Protein AF-A0A953H3I4-F1 (afdb_monomer)

Radius of gyration: 12.07 Å; Cα contacts (8 Å, |Δi|>4): 127; chains: 1; bounding box: 25×19×37 Å

Secondary structure (DSSP, 8-state):
--SEEEEEE-SS-HHHHHHHHHHHHHHHHHHH--EEEEETTEEEEEETTEEEEEEE-SSEEEEEEEEPP--

Solvent-accessible surface area (backbone atoms only — not comparable to full-atom values): 3872 Å² total; per-residue (Å²): 131,62,79,39,75,49,78,45,76,51,86,67,35,40,72,54,46,49,57,54,47,52,56,52,45,53,50,40,29,75,76,57,68,30,49,70,48,76,58,92,54,32,35,43,37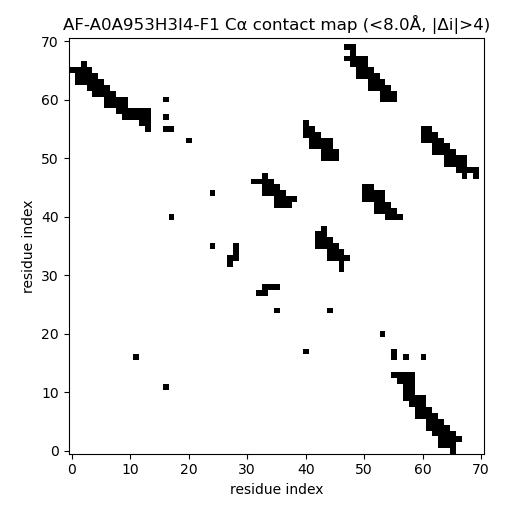,45,35,86,50,33,40,34,37,37,39,54,43,58,44,38,38,40,40,38,33,36,74,46,80,76,126

Nearest PDB structures (foldseek):
  2jpi-assembly1_A  TM=6.998E-01  e=2.893E-01  Pseudomonas aeruginosa
  7kyw-assembly1_A-2  TM=6.243E-01  e=6.307E-01  Phleum pratense
  1g5u-assembly2_B  TM=5.376E-01  e=9.597E-01  Hevea brasiliensis
  8zpv-assembly1_A  TM=6.426E-01  e=1.971E+00  Henipavirus nipahense
  7r2x-assembly1_A  TM=5.770E-01  e=3.184E+00  Paradendryphiella salina

Mean predicted aligned error: 3.95 Å

Foldseek 3Di:
DFPDKDKDWAQCFQVSVVVVVVVVQVVCCVPQVWDWDDDPQKIWIDGLFKT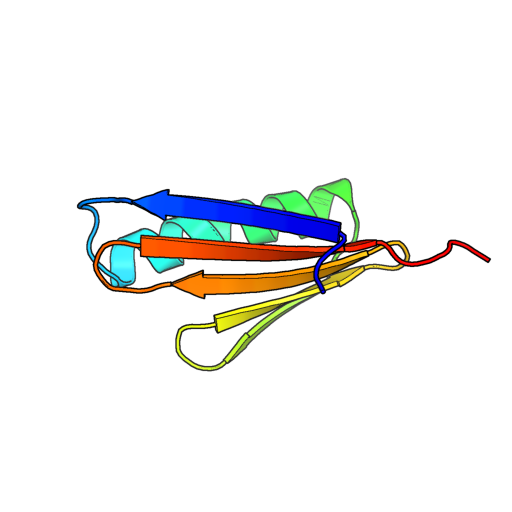KMWGTHGTMIMIGIHTHDND

Sequence (71 aa):
MPDIRIERHHTLGKESAKRSVDGIARQMKARLNANCDWYGDEMVIRSSGADGRIKVSENLIVIEVNLGLLL

pLDDT: mean 89.86, std 8.63, range [56.44, 97.19]

Structure (mmCIF, N/CA/C/O backbone):
data_AF-A0A953H3I4-F1
#
_entry.id   AF-A0A953H3I4-F1
#
loop_
_atom_site.group_PDB
_atom_site.id
_atom_site.type_symbol
_atom_site.label_atom_id
_atom_site.label_alt_id
_atom_site.label_comp_id
_atom_site.label_asym_id
_atom_site.label_entity_id
_atom_site.label_seq_id
_atom_site.pdbx_PDB_ins_code
_atom_site.Cartn_x
_atom_site.Cartn_y
_atom_site.Cartn_z
_atom_site.occupancy
_atom_site.B_iso_or_equiv
_atom_site.auth_seq_id
_atom_site.auth_comp_id
_atom_site.auth_asym_id
_atom_site.auth_atom_id
_atom_site.pdbx_PDB_model_num
ATOM 1 N N . MET A 1 1 ? -9.412 -1.104 -14.572 1.00 61.97 1 MET A N 1
ATOM 2 C CA . MET A 1 1 ? -9.666 -2.151 -13.559 1.00 61.97 1 MET A CA 1
ATOM 3 C C . MET A 1 1 ? -8.294 -2.644 -13.139 1.00 61.97 1 MET A C 1
ATOM 5 O O . MET A 1 1 ? -7.502 -2.828 -14.052 1.00 61.97 1 MET A O 1
ATOM 9 N N . PRO A 1 2 ? -7.961 -2.726 -11.841 1.00 71.19 2 PRO A N 1
ATOM 10 C CA . PRO A 1 2 ? -6.622 -3.145 -11.435 1.00 71.19 2 PRO A CA 1
ATOM 11 C C . PRO A 1 2 ? -6.392 -4.615 -11.784 1.00 71.19 2 PRO A C 1
ATOM 13 O O . PRO A 1 2 ? -7.287 -5.433 -11.566 1.00 71.19 2 PRO A O 1
ATOM 16 N N . ASP A 1 3 ? -5.205 -4.942 -12.294 1.00 84.25 3 ASP A N 1
ATOM 17 C CA . ASP A 1 3 ? -4.808 -6.327 -12.579 1.00 84.25 3 ASP A CA 1
ATOM 18 C C . ASP A 1 3 ? -4.770 -7.165 -11.299 1.00 84.25 3 ASP A C 1
ATOM 20 O O . ASP A 1 3 ? -5.095 -8.351 -11.299 1.00 84.25 3 ASP A O 1
ATOM 24 N N . ILE A 1 4 ? -4.401 -6.532 -10.182 1.00 89.56 4 ILE A N 1
ATOM 25 C CA . ILE A 1 4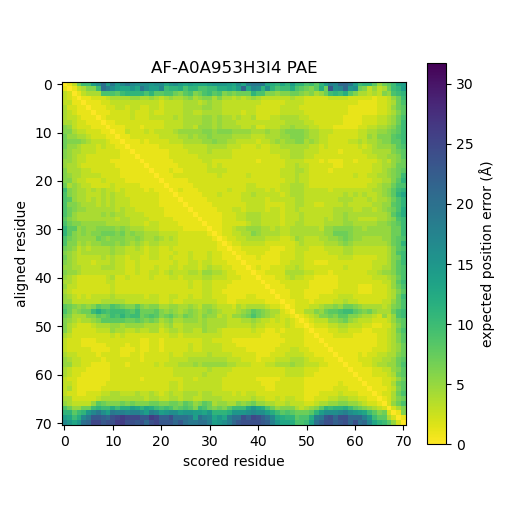 ? -4.364 -7.156 -8.865 1.00 89.56 4 ILE A CA 1
ATOM 26 C C . ILE A 1 4 ? -5.065 -6.243 -7.866 1.00 89.56 4 ILE A C 1
ATOM 28 O O . ILE A 1 4 ? -4.705 -5.076 -7.696 1.00 89.56 4 ILE A O 1
ATOM 32 N N . ARG A 1 5 ? -6.040 -6.800 -7.146 1.00 94.12 5 ARG A N 1
ATOM 33 C CA . ARG A 1 5 ? -6.707 -6.136 -6.027 1.00 94.12 5 ARG A CA 1
ATOM 34 C C . ARG A 1 5 ? -6.725 -7.048 -4.810 1.00 94.12 5 ARG A C 1
ATOM 36 O O . ARG A 1 5 ? -7.185 -8.182 -4.891 1.00 94.12 5 ARG A O 1
ATOM 43 N N . ILE A 1 6 ? -6.224 -6.545 -3.687 1.00 93.88 6 ILE A N 1
ATOM 44 C CA . ILE A 1 6 ? -6.199 -7.256 -2.407 1.00 93.88 6 ILE A CA 1
ATOM 45 C C . ILE A 1 6 ? -6.922 -6.401 -1.379 1.00 93.88 6 ILE A C 1
ATOM 47 O O . ILE A 1 6 ? -6.600 -5.230 -1.195 1.00 93.88 6 ILE A O 1
ATOM 51 N N . GLU A 1 7 ? -7.867 -7.007 -0.675 1.00 96.38 7 GLU A N 1
ATOM 52 C CA . GLU A 1 7 ? -8.592 -6.376 0.421 1.00 96.38 7 GLU A CA 1
ATOM 53 C C . GLU A 1 7 ? -8.332 -7.163 1.699 1.00 96.38 7 GLU A C 1
ATOM 55 O O . GLU A 1 7 ? -8.416 -8.393 1.715 1.00 96.38 7 GLU A O 1
ATOM 60 N N . ARG A 1 8 ? -7.971 -6.464 2.775 1.00 95.06 8 ARG A N 1
ATOM 61 C CA . ARG A 1 8 ? -7.670 -7.105 4.053 1.00 95.06 8 ARG A CA 1
ATOM 62 C C . ARG A 1 8 ? -8.232 -6.314 5.218 1.00 95.06 8 ARG A C 1
ATOM 64 O O . ARG A 1 8 ? -7.797 -5.197 5.493 1.00 95.06 8 ARG A O 1
ATOM 71 N N . HIS A 1 9 ? -9.155 -6.940 5.937 1.00 96.50 9 HIS A N 1
ATOM 72 C CA . HIS A 1 9 ? -9.675 -6.412 7.191 1.00 96.50 9 HIS A CA 1
ATOM 73 C C . HIS A 1 9 ? -8.640 -6.515 8.319 1.00 96.50 9 HIS A C 1
ATOM 75 O O . HIS A 1 9 ? -7.825 -7.443 8.349 1.00 96.50 9 HIS A O 1
ATOM 81 N N . HIS A 1 10 ? -8.679 -5.569 9.258 1.00 94.88 10 HIS A N 1
ATOM 82 C CA . HIS A 1 10 ? -7.799 -5.544 10.427 1.00 94.88 10 HIS A CA 1
ATOM 83 C C . HIS A 1 10 ? -8.430 -4.820 11.622 1.00 94.88 10 HIS A C 1
ATOM 85 O O . HIS A 1 10 ? -9.392 -4.074 11.485 1.00 94.88 10 HIS A O 1
ATOM 91 N N . THR A 1 11 ? -7.826 -4.992 12.799 1.00 94.94 11 THR A N 1
ATOM 92 C CA . THR A 1 11 ? -8.219 -4.337 14.063 1.00 94.94 11 THR A CA 1
ATOM 93 C C . THR A 1 11 ? -7.155 -3.369 14.593 1.00 94.94 11 THR A C 1
ATOM 95 O O . THR A 1 11 ? -7.241 -2.904 15.722 1.00 94.94 11 THR A O 1
ATOM 98 N N . LEU A 1 12 ? -6.136 -3.061 13.783 1.00 93.12 12 LEU A N 1
ATOM 99 C CA . LEU A 1 12 ? -4.977 -2.249 14.179 1.00 93.12 12 LEU A CA 1
ATOM 100 C C . LEU A 1 12 ? -5.292 -0.758 14.408 1.00 93.12 12 LEU A C 1
ATOM 102 O O . LEU A 1 12 ? -4.480 -0.054 15.009 1.00 93.12 12 LEU A O 1
ATOM 106 N N . GLY A 1 13 ? -6.425 -0.277 13.895 1.00 93.00 13 GLY A N 1
ATOM 107 C CA . GLY A 1 13 ? -6.699 1.146 13.727 1.00 93.00 13 GLY A CA 1
ATOM 108 C C . GLY A 1 13 ? -5.839 1.784 12.632 1.00 93.00 13 GLY A C 1
ATOM 109 O O . GLY A 1 13 ? -4.817 1.229 12.203 1.00 93.00 13 GLY A O 1
ATOM 110 N N . LYS A 1 14 ? -6.247 2.963 12.158 1.00 94.31 14 LYS A N 1
ATOM 111 C CA . LYS A 1 14 ? -5.654 3.597 10.970 1.00 94.31 14 LYS A CA 1
ATOM 112 C C . LYS A 1 14 ? -4.150 3.880 11.095 1.00 94.31 14 LYS A C 1
ATOM 114 O O . LYS A 1 14 ? -3.380 3.507 10.215 1.00 94.31 14 LYS A O 1
ATOM 119 N N . GLU A 1 15 ? -3.705 4.493 12.189 1.00 93.75 15 GLU A N 1
ATOM 120 C CA . GLU A 1 15 ? -2.299 4.904 12.364 1.00 93.75 15 GLU A CA 1
ATOM 121 C C . GLU A 1 15 ? -1.326 3.716 12.380 1.00 93.75 15 GLU A C 1
ATOM 123 O O . GLU A 1 15 ? -0.270 3.732 11.741 1.00 93.75 15 GLU A O 1
ATOM 128 N N . SER A 1 16 ? -1.684 2.643 13.088 1.00 94.38 16 SER A N 1
ATOM 129 C CA . SER A 1 16 ? -0.868 1.425 13.114 1.00 94.38 16 SER A CA 1
ATOM 130 C C . SER A 1 16 ? -0.910 0.691 11.776 1.00 94.38 16 SER A C 1
ATOM 132 O O . SER A 1 16 ? 0.105 0.133 11.358 1.00 94.38 16 SE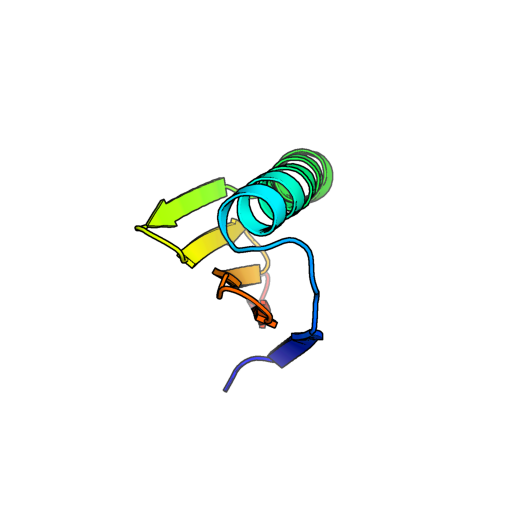R A O 1
ATOM 134 N N . ALA A 1 17 ? -2.043 0.732 11.071 1.00 95.31 17 ALA A N 1
ATOM 135 C CA . ALA A 1 17 ? -2.144 0.207 9.717 1.00 95.31 17 ALA A CA 1
ATOM 136 C C . ALA A 1 17 ? -1.240 0.979 8.736 1.00 95.31 17 ALA A C 1
ATOM 138 O O . ALA A 1 17 ? -0.509 0.346 7.976 1.00 95.31 17 ALA A O 1
ATOM 139 N N . LYS A 1 18 ? -1.174 2.317 8.814 1.00 94.62 18 LYS A N 1
ATOM 140 C CA . LYS A 1 18 ? -0.250 3.135 8.000 1.00 94.62 18 LYS A CA 1
ATOM 141 C C . LYS A 1 18 ? 1.214 2.782 8.263 1.00 94.62 18 LYS A C 1
ATOM 143 O O . LYS A 1 18 ? 1.949 2.533 7.312 1.00 94.62 18 LYS A O 1
ATOM 148 N N . ARG A 1 19 ? 1.615 2.611 9.530 1.00 94.31 19 ARG A N 1
ATOM 149 C CA . ARG A 1 19 ? 2.969 2.124 9.874 1.00 94.31 19 ARG A CA 1
ATOM 150 C C . ARG A 1 19 ? 3.270 0.738 9.301 1.00 94.31 19 ARG A C 1
ATOM 152 O O . ARG A 1 19 ? 4.398 0.472 8.889 1.00 94.31 19 ARG A O 1
ATOM 159 N N . SER A 1 20 ? 2.280 -0.155 9.267 1.00 92.50 20 SER A N 1
ATOM 160 C CA . SER A 1 20 ? 2.438 -1.463 8.622 1.00 92.50 20 SER A CA 1
ATOM 161 C C . SER A 1 20 ? 2.648 -1.319 7.112 1.00 92.50 20 SER A C 1
ATOM 163 O O . SER A 1 20 ? 3.473 -2.031 6.538 1.00 92.50 20 SER A O 1
ATOM 165 N N . VAL A 1 21 ? 1.933 -0.391 6.471 1.00 93.06 21 VAL A N 1
ATOM 166 C CA . VAL A 1 21 ? 2.083 -0.087 5.041 1.00 93.06 21 VAL A CA 1
ATOM 167 C C . VAL A 1 21 ? 3.440 0.554 4.738 1.00 93.06 21 VAL A C 1
ATOM 169 O O . VAL A 1 21 ? 4.053 0.201 3.734 1.00 93.06 21 VAL A O 1
ATOM 172 N N . ASP A 1 22 ? 3.992 1.377 5.631 1.00 92.25 22 ASP A N 1
ATOM 173 C CA . ASP A 1 22 ? 5.363 1.890 5.484 1.00 92.25 22 ASP A CA 1
ATOM 174 C C . ASP A 1 22 ? 6.407 0.765 5.413 1.00 92.25 22 ASP A C 1
ATOM 176 O O . ASP A 1 22 ? 7.405 0.872 4.695 1.00 92.25 22 ASP A O 1
ATOM 180 N N . GLY A 1 23 ? 6.186 -0.341 6.132 1.00 91.00 23 GLY A N 1
ATOM 181 C CA . GLY A 1 23 ? 7.022 -1.538 6.023 1.00 91.00 23 GLY A CA 1
ATOM 182 C C . GLY A 1 23 ? 6.980 -2.151 4.620 1.00 91.00 23 GLY A C 1
ATOM 183 O O . GLY A 1 23 ? 8.024 -2.494 4.059 1.00 91.00 23 GLY A O 1
ATOM 184 N N . ILE A 1 24 ? 5.786 -2.215 4.024 1.00 87.38 24 ILE A N 1
ATOM 185 C CA . ILE A 1 24 ? 5.583 -2.696 2.650 1.00 87.38 24 ILE A CA 1
ATOM 186 C C . ILE A 1 24 ? 6.281 -1.763 1.652 1.00 87.38 24 ILE A C 1
ATOM 188 O O . ILE A 1 24 ? 6.980 -2.236 0.757 1.00 87.38 24 ILE A O 1
ATOM 192 N N . ALA A 1 25 ? 6.166 -0.448 1.840 1.00 88.31 25 ALA A N 1
ATOM 193 C CA . ALA A 1 25 ? 6.800 0.558 0.990 1.00 88.31 25 ALA A CA 1
ATOM 194 C C . ALA A 1 25 ? 8.327 0.411 0.948 1.00 88.31 25 ALA A C 1
ATOM 196 O O . ALA A 1 25 ? 8.936 0.426 -0.122 1.00 88.31 25 ALA A O 1
ATOM 197 N N . ARG A 1 26 ? 8.963 0.192 2.109 1.00 89.56 26 ARG A N 1
ATOM 198 C CA . ARG A 1 26 ? 10.413 -0.064 2.179 1.00 89.56 26 ARG A CA 1
ATOM 199 C C . ARG A 1 26 ? 10.801 -1.323 1.414 1.00 89.56 26 ARG A C 1
ATOM 201 O O . ARG A 1 26 ? 11.804 -1.318 0.704 1.00 89.56 26 ARG A O 1
ATOM 208 N N . GLN A 1 27 ? 10.008 -2.387 1.535 1.00 88.12 27 GLN A N 1
ATOM 209 C CA . GLN A 1 27 ? 10.265 -3.637 0.826 1.00 88.12 27 GLN A CA 1
ATOM 210 C C . GLN A 1 27 ? 10.102 -3.476 -0.693 1.00 88.12 27 GLN A C 1
ATOM 212 O O . GLN A 1 27 ? 10.927 -3.985 -1.451 1.00 88.12 27 GLN A O 1
ATOM 217 N N . MET A 1 28 ? 9.081 -2.739 -1.133 1.00 86.31 28 MET A N 1
ATOM 218 C CA . MET A 1 28 ? 8.849 -2.390 -2.539 1.00 86.31 28 MET A CA 1
ATOM 219 C C . MET A 1 28 ? 10.011 -1.566 -3.104 1.00 86.31 28 MET A C 1
ATOM 221 O O . MET A 1 28 ? 10.548 -1.903 -4.157 1.00 86.31 28 MET A O 1
ATOM 225 N N . LYS A 1 29 ? 10.480 -0.552 -2.368 1.00 87.31 29 LYS A N 1
ATOM 226 C CA . LYS A 1 29 ? 11.645 0.251 -2.759 1.00 87.31 29 LYS A CA 1
ATOM 227 C C . LYS A 1 29 ?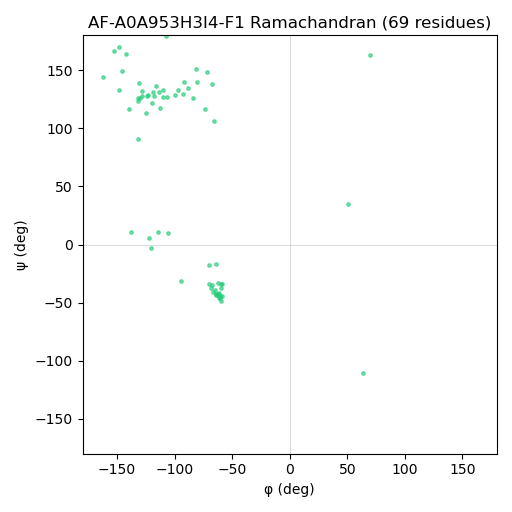 12.910 -0.597 -2.895 1.00 87.31 29 LYS A C 1
ATOM 229 O O . LYS A 1 29 ? 13.608 -0.489 -3.894 1.00 87.31 29 LYS A O 1
ATOM 234 N N . ALA A 1 30 ? 13.182 -1.472 -1.928 1.00 88.62 30 ALA A N 1
ATOM 235 C CA . ALA A 1 30 ? 14.384 -2.305 -1.936 1.00 88.62 30 ALA A CA 1
ATOM 236 C C . ALA A 1 30 ? 14.382 -3.374 -3.043 1.00 88.62 30 ALA A C 1
ATOM 238 O O . ALA A 1 30 ? 15.432 -3.668 -3.605 1.00 88.62 30 ALA A O 1
ATOM 239 N N . ARG A 1 31 ? 13.224 -3.978 -3.344 1.00 85.69 31 ARG A N 1
ATOM 240 C CA . ARG A 1 31 ? 13.133 -5.113 -4.282 1.00 85.69 31 ARG A CA 1
ATOM 241 C C . ARG A 1 31 ? 12.800 -4.711 -5.713 1.00 85.69 31 ARG A C 1
ATOM 243 O O . ARG A 1 31 ? 13.200 -5.415 -6.631 1.00 85.69 31 ARG A O 1
ATOM 250 N N . LEU A 1 32 ? 12.035 -3.638 -5.890 1.00 82.50 32 LEU A N 1
ATOM 251 C CA . LEU A 1 32 ? 11.465 -3.234 -7.180 1.00 82.50 32 LEU A CA 1
ATOM 252 C C . LEU A 1 32 ? 11.894 -1.822 -7.593 1.00 82.50 32 LEU A C 1
ATOM 254 O O . LEU A 1 32 ? 11.389 -1.298 -8.580 1.00 82.50 32 LEU A O 1
ATOM 258 N N . ASN A 1 33 ? 12.791 -1.189 -6.825 1.00 86.56 33 ASN A N 1
ATOM 259 C CA . ASN A 1 33 ? 13.202 0.203 -7.012 1.00 86.56 33 ASN A CA 1
ATOM 260 C C . ASN A 1 33 ? 11.998 1.163 -7.124 1.00 86.56 33 ASN A C 1
ATOM 262 O O . ASN A 1 33 ? 12.008 2.121 -7.895 1.00 86.56 33 ASN A O 1
ATOM 266 N N . ALA A 1 34 ? 10.933 0.858 -6.375 1.00 89.38 34 ALA A N 1
ATOM 267 C CA . ALA A 1 34 ? 9.681 1.594 -6.413 1.00 89.38 34 ALA A CA 1
ATOM 268 C C . ALA A 1 34 ? 9.753 2.884 -5.581 1.00 89.38 34 ALA A C 1
ATOM 270 O O . ALA A 1 34 ? 10.262 2.896 -4.456 1.00 89.38 34 ALA A O 1
ATOM 271 N N . ASN A 1 35 ? 9.164 3.951 -6.108 1.00 92.06 35 ASN A N 1
ATOM 272 C CA . ASN A 1 35 ? 8.893 5.184 -5.380 1.00 92.06 35 ASN A CA 1
ATOM 273 C C . ASN A 1 35 ? 7.532 5.076 -4.693 1.00 92.06 35 ASN A C 1
ATOM 275 O O . ASN A 1 35 ? 6.570 4.609 -5.301 1.00 92.06 35 ASN A O 1
ATOM 279 N N . CYS A 1 36 ? 7.463 5.486 -3.428 1.00 92.81 36 CYS A N 1
ATOM 280 C CA . CYS A 1 36 ? 6.256 5.402 -2.612 1.00 92.81 36 CYS A CA 1
ATOM 281 C C . CYS A 1 36 ? 6.014 6.750 -1.933 1.00 92.81 36 CYS A C 1
ATOM 283 O O . CYS A 1 36 ? 6.886 7.214 -1.198 1.00 92.81 36 CYS A O 1
ATOM 285 N N . ASP A 1 37 ? 4.837 7.331 -2.146 1.00 94.06 37 ASP A N 1
ATOM 286 C CA . ASP A 1 37 ? 4.459 8.647 -1.626 1.00 94.06 37 ASP A CA 1
ATOM 287 C C . ASP A 1 37 ? 3.081 8.580 -0.955 1.00 94.06 37 ASP A C 1
ATOM 289 O O . ASP A 1 37 ? 2.162 7.942 -1.470 1.00 94.06 37 ASP A O 1
ATOM 293 N N . TRP A 1 38 ? 2.922 9.251 0.187 1.00 94.19 38 TRP A N 1
ATOM 294 C CA . TRP A 1 38 ? 1.641 9.344 0.894 1.00 94.19 38 TRP A CA 1
ATOM 295 C C . TRP A 1 38 ? 0.841 10.579 0.475 1.00 94.19 38 TRP A C 1
ATOM 297 O O . TRP A 1 38 ? 1.369 11.686 0.402 1.00 94.19 38 TRP A O 1
ATOM 307 N N . TYR A 1 39 ? -0.468 10.390 0.329 1.00 94.81 39 TYR A N 1
ATOM 308 C CA . TYR A 1 39 ? -1.473 11.424 0.114 1.00 94.81 39 TYR A CA 1
ATOM 309 C C . TYR A 1 39 ? -2.640 11.182 1.077 1.00 94.81 39 TYR A C 1
ATOM 311 O O . TYR A 1 39 ? -3.572 10.427 0.799 1.00 94.81 39 TYR A O 1
ATOM 319 N N . GLY A 1 40 ? -2.562 11.791 2.262 1.00 95.00 40 GLY A N 1
ATOM 320 C CA . GLY A 1 40 ? -3.511 11.522 3.342 1.00 95.00 40 GLY A CA 1
ATOM 321 C C . GLY A 1 40 ? -3.418 10.067 3.801 1.00 95.00 40 GLY A C 1
ATOM 322 O O . GLY A 1 40 ? -2.415 9.672 4.396 1.00 95.00 40 GLY A O 1
ATOM 323 N N . ASP A 1 41 ? -4.457 9.283 3.519 1.00 95.44 41 ASP A N 1
ATOM 324 C CA . ASP A 1 41 ? -4.579 7.868 3.901 1.00 95.44 41 ASP A CA 1
ATOM 325 C C . ASP A 1 41 ? -4.388 6.896 2.724 1.00 95.44 41 ASP A C 1
ATOM 327 O O . ASP A 1 41 ? -4.629 5.693 2.848 1.00 95.44 41 ASP A O 1
ATOM 331 N N . GLU A 1 42 ? -3.938 7.408 1.579 1.00 96.06 42 GLU A N 1
ATOM 332 C CA . GLU A 1 42 ? -3.569 6.614 0.412 1.00 96.06 42 GLU A CA 1
ATOM 333 C C . GLU A 1 42 ? -2.067 6.730 0.146 1.00 96.06 42 GLU A C 1
ATOM 335 O O . GLU A 1 42 ? -1.518 7.829 0.108 1.00 96.06 42 GLU A O 1
ATOM 340 N N . MET A 1 43 ? -1.395 5.599 -0.053 1.00 95.75 43 MET A N 1
ATOM 341 C CA . MET A 1 43 ? -0.028 5.554 -0.562 1.00 95.75 43 MET A CA 1
ATOM 342 C C . MET A 1 43 ? -0.058 5.237 -2.051 1.00 95.75 43 MET A C 1
ATOM 344 O O . MET A 1 43 ? -0.650 4.236 -2.443 1.00 95.75 43 MET A O 1
ATOM 348 N N . VAL A 1 44 ? 0.628 6.037 -2.861 1.00 94.88 44 VAL A N 1
ATOM 349 C CA . VAL A 1 44 ? 0.858 5.777 -4.285 1.00 94.88 44 VAL A CA 1
ATOM 350 C C . VAL A 1 44 ? 2.229 5.136 -4.459 1.00 94.88 44 VAL A C 1
ATOM 352 O O . VAL A 1 44 ? 3.217 5.616 -3.908 1.00 94.88 44 VAL A O 1
ATOM 355 N N . ILE A 1 45 ? 2.282 4.063 -5.240 1.00 91.81 45 ILE A N 1
ATOM 356 C CA . ILE A 1 45 ? 3.479 3.284 -5.552 1.00 91.81 45 ILE A CA 1
ATOM 357 C C . ILE A 1 45 ? 3.720 3.376 -7.058 1.00 91.81 45 ILE A C 1
ATOM 359 O O . ILE A 1 45 ? 2.822 3.089 -7.846 1.00 91.81 45 ILE A O 1
ATOM 363 N N . ARG A 1 46 ? 4.932 3.749 -7.464 1.00 91.31 46 ARG A N 1
ATOM 364 C CA . ARG A 1 46 ? 5.356 3.815 -8.870 1.00 91.31 46 ARG A CA 1
ATOM 365 C C . ARG A 1 46 ? 6.655 3.053 -9.061 1.00 91.31 46 ARG A C 1
ATOM 367 O 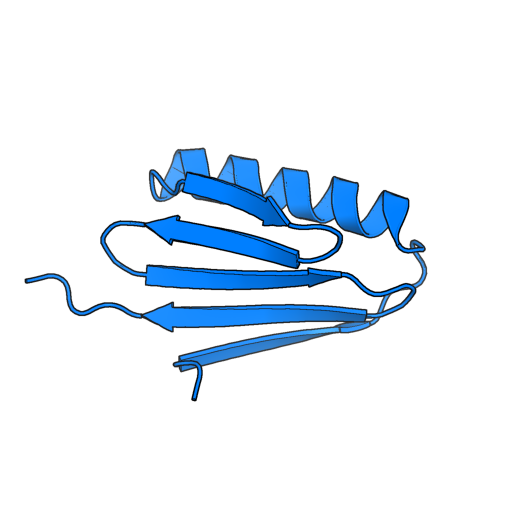O . ARG A 1 46 ? 7.633 3.318 -8.363 1.00 91.31 46 ARG A O 1
ATOM 374 N N . SER A 1 47 ? 6.685 2.136 -10.015 1.00 88.81 47 SER A N 1
ATOM 375 C CA . SER A 1 47 ? 7.882 1.392 -10.416 1.00 88.81 47 SER A CA 1
ATOM 376 C C . SER A 1 47 ? 7.891 1.198 -11.931 1.00 88.81 47 SER A C 1
ATOM 378 O O . SER A 1 47 ? 6.862 1.355 -12.578 1.00 88.81 47 SER A O 1
ATOM 380 N N . SER A 1 48 ? 9.035 0.835 -12.513 1.00 82.31 48 SER A N 1
ATOM 381 C CA . SER A 1 48 ? 9.167 0.682 -13.970 1.00 82.31 48 SER A CA 1
ATOM 382 C C . SER A 1 48 ? 8.303 -0.429 -14.583 1.00 82.31 48 SER A C 1
ATOM 384 O O . SER A 1 48 ? 8.116 -0.432 -15.793 1.00 82.31 48 SER A O 1
ATOM 386 N N . GLY A 1 49 ? 7.791 -1.370 -13.782 1.00 81.19 49 GLY A N 1
ATOM 387 C CA . GLY A 1 49 ? 6.961 -2.487 -14.256 1.00 81.19 49 GLY A CA 1
ATOM 388 C C . GLY A 1 49 ? 5.560 -2.548 -13.647 1.00 81.19 49 GLY A C 1
ATOM 389 O O . GLY A 1 49 ? 4.785 -3.435 -13.997 1.00 81.19 49 GLY A O 1
ATOM 390 N N . ALA A 1 50 ? 5.227 -1.657 -12.712 1.00 84.75 50 ALA A N 1
ATOM 391 C CA . ALA A 1 50 ? 3.927 -1.651 -12.052 1.00 84.75 50 ALA A CA 1
ATOM 392 C C . ALA A 1 50 ? 3.641 -0.315 -11.362 1.00 84.75 50 ALA A C 1
ATOM 394 O O . ALA A 1 50 ? 4.521 0.267 -10.715 1.00 84.75 50 ALA A O 1
ATOM 395 N N . ASP A 1 51 ? 2.375 0.082 -11.406 1.00 89.31 51 ASP A N 1
ATOM 396 C CA . ASP A 1 51 ? 1.819 1.215 -10.676 1.00 89.31 51 ASP A CA 1
ATOM 397 C C . ASP A 1 51 ? 0.781 0.708 -9.685 1.00 89.31 51 ASP A C 1
ATOM 399 O O . ASP A 1 51 ? -0.058 -0.130 -10.011 1.00 89.31 51 ASP A O 1
ATOM 403 N N . GLY A 1 52 ? 0.787 1.223 -8.464 1.00 91.50 52 GLY A N 1
ATOM 404 C CA . GLY A 1 52 ? -0.145 0.768 -7.447 1.00 91.50 52 GLY A CA 1
ATOM 405 C C . GLY A 1 52 ? -0.547 1.841 -6.461 1.00 91.50 52 GLY A C 1
ATOM 406 O O . GLY A 1 52 ? 0.018 2.931 -6.404 1.00 91.50 52 GLY A O 1
ATOM 407 N N . ARG A 1 53 ? -1.550 1.511 -5.657 1.00 95.19 53 ARG A N 1
ATOM 408 C CA . ARG A 1 53 ? -1.975 2.317 -4.522 1.00 95.19 53 ARG A CA 1
ATOM 409 C C . ARG A 1 53 ? -2.460 1.451 -3.377 1.00 95.19 53 ARG A C 1
ATOM 411 O O . ARG A 1 53 ? -3.012 0.371 -3.585 1.00 95.19 53 ARG A O 1
ATOM 418 N N . ILE A 1 54 ? -2.266 1.951 -2.167 1.00 95.62 54 ILE A N 1
ATOM 419 C CA . ILE A 1 54 ? -2.711 1.322 -0.930 1.00 95.62 54 ILE A CA 1
ATOM 420 C C . ILE A 1 54 ? -3.569 2.327 -0.175 1.00 95.62 54 ILE A C 1
ATOM 422 O O . ILE A 1 54 ? -3.062 3.339 0.294 1.00 95.62 54 ILE A O 1
ATOM 426 N N . LYS A 1 55 ? -4.861 2.039 -0.035 1.00 96.88 55 LYS A N 1
ATOM 427 C CA . LYS A 1 55 ? -5.788 2.807 0.800 1.00 96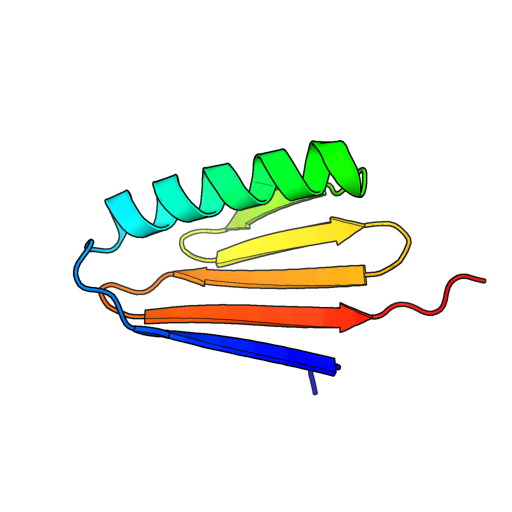.88 55 LYS A CA 1
ATOM 428 C C . LYS A 1 55 ? -5.847 2.192 2.185 1.00 96.88 55 LYS A C 1
ATOM 430 O O . LYS A 1 55 ? -6.090 0.991 2.310 1.00 96.88 55 LYS A O 1
ATOM 435 N N . VAL A 1 56 ? -5.680 3.018 3.211 1.00 97.19 56 VAL A N 1
ATOM 436 C CA . VAL A 1 56 ? -5.771 2.601 4.610 1.00 97.19 56 VAL A CA 1
ATOM 437 C C . VAL A 1 56 ? -6.991 3.237 5.260 1.00 97.19 56 VAL A C 1
ATOM 439 O O . VAL A 1 56 ? -7.105 4.451 5.375 1.00 97.19 56 VAL A O 1
ATOM 442 N N . SER A 1 57 ? -7.914 2.396 5.702 1.00 96.75 57 SER A N 1
ATOM 443 C CA . SER A 1 57 ? -9.059 2.781 6.524 1.00 96.75 57 SER A CA 1
ATOM 444 C C . SER A 1 57 ? -8.863 2.289 7.958 1.00 96.75 57 SER A C 1
ATOM 446 O O . SER A 1 57 ? -7.865 1.653 8.285 1.00 96.75 57 SER A O 1
ATOM 448 N N . GLU A 1 58 ? -9.823 2.578 8.833 1.00 96.69 58 GLU A N 1
ATOM 449 C CA . GLU A 1 58 ? -9.737 2.200 10.250 1.00 96.69 58 GLU A CA 1
ATOM 450 C C . GLU A 1 58 ? -9.620 0.682 10.464 1.00 96.69 58 GLU A C 1
ATOM 452 O O . GLU A 1 58 ? -8.932 0.213 11.369 1.00 96.69 58 GLU A O 1
ATOM 457 N N . ASN A 1 59 ? -10.268 -0.093 9.599 1.00 97.00 59 ASN A N 1
ATOM 458 C CA . ASN A 1 59 ? -10.417 -1.538 9.733 1.00 97.00 59 ASN A CA 1
ATOM 459 C C . ASN A 1 59 ? -10.227 -2.301 8.413 1.00 97.00 59 ASN A C 1
ATOM 461 O O . ASN A 1 59 ? -10.552 -3.489 8.340 1.00 97.00 59 ASN A O 1
ATOM 465 N N . LEU A 1 60 ? -9.747 -1.628 7.368 1.00 96.69 60 LEU A N 1
ATOM 466 C CA . LEU A 1 60 ? -9.604 -2.190 6.032 1.00 96.69 60 LEU A CA 1
ATOM 467 C C . LEU A 1 60 ? -8.412 -1.560 5.319 1.00 96.69 60 LEU A C 1
ATOM 469 O O . LEU A 1 60 ? -8.290 -0.338 5.245 1.00 96.69 60 LEU A O 1
ATOM 473 N N . ILE A 1 61 ? -7.587 -2.408 4.717 1.00 96.19 61 ILE A N 1
ATOM 474 C CA . ILE A 1 61 ? -6.586 -2.007 3.735 1.00 96.19 61 ILE A CA 1
ATOM 475 C C . ILE A 1 61 ? -7.026 -2.522 2.370 1.00 96.19 61 ILE A C 1
ATOM 477 O O . ILE A 1 61 ? -7.383 -3.693 2.230 1.00 96.19 61 ILE A O 1
ATOM 481 N N . VAL A 1 62 ? -6.958 -1.652 1.366 1.00 96.44 62 VAL A N 1
ATOM 482 C CA . VAL A 1 62 ? -7.189 -2.004 -0.037 1.00 96.44 62 VAL A CA 1
ATOM 483 C C . VAL A 1 62 ? -5.926 -1.705 -0.825 1.00 96.44 62 VAL A C 1
ATOM 485 O O . VAL A 1 62 ? -5.467 -0.567 -0.852 1.00 96.44 62 VAL A O 1
ATOM 488 N N . ILE A 1 63 ? -5.382 -2.721 -1.481 1.00 94.44 63 ILE A N 1
ATOM 489 C CA . ILE A 1 63 ? -4.211 -2.630 -2.349 1.00 94.44 63 ILE A CA 1
ATOM 490 C C . ILE A 1 63 ? -4.687 -2.840 -3.779 1.00 94.44 63 ILE A C 1
ATOM 492 O O . ILE A 1 63 ? -5.338 -3.840 -4.075 1.00 94.44 63 ILE A O 1
ATOM 496 N N . GLU A 1 64 ? -4.345 -1.916 -4.665 1.00 94.31 64 GLU A N 1
ATOM 497 C CA . GLU A 1 64 ? -4.605 -2.015 -6.096 1.00 94.31 64 GLU A CA 1
ATOM 498 C C . GLU A 1 64 ? -3.288 -1.869 -6.843 1.00 94.31 64 GLU A C 1
ATOM 500 O O . GLU A 1 64 ? -2.561 -0.905 -6.616 1.00 94.31 64 GLU A O 1
ATOM 505 N N . VAL A 1 65 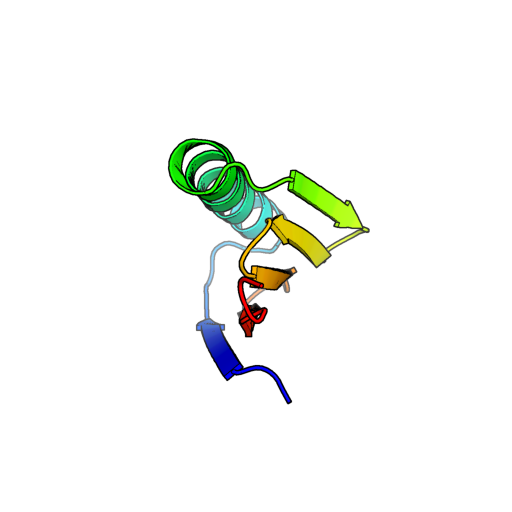? -2.982 -2.807 -7.732 1.00 90.69 65 VAL A N 1
ATOM 506 C CA . VAL A 1 65 ? -1.793 -2.772 -8.584 1.00 90.69 65 VAL A CA 1
ATOM 507 C C . VAL A 1 65 ? -2.232 -2.978 -10.026 1.00 90.69 65 VAL A C 1
ATOM 509 O O . VAL A 1 65 ? -3.015 -3.879 -10.326 1.00 90.69 65 VAL A O 1
ATOM 512 N N . ASN A 1 66 ? -1.724 -2.119 -10.898 1.00 89.12 66 ASN A N 1
ATOM 513 C CA . ASN A 1 66 ? -1.796 -2.237 -12.341 1.00 89.12 66 ASN A CA 1
ATOM 514 C C . ASN A 1 66 ? -0.399 -2.618 -12.820 1.00 89.12 66 ASN A C 1
ATOM 516 O O . ASN A 1 66 ? 0.591 -1.975 -12.455 1.00 89.12 66 ASN A O 1
ATOM 520 N N . LEU A 1 67 ? -0.312 -3.688 -13.594 1.00 87.69 67 LEU A N 1
ATOM 521 C CA . LEU A 1 67 ? 0.950 -4.135 -14.155 1.00 87.69 67 LEU A CA 1
ATOM 522 C C . LEU A 1 67 ? 1.206 -3.344 -15.437 1.00 87.69 67 LEU A C 1
ATOM 524 O O . LEU A 1 67 ? 0.356 -3.276 -16.324 1.00 87.69 67 LEU A O 1
ATOM 528 N N . GLY A 1 68 ? 2.374 -2.714 -15.519 1.00 76.50 68 GLY A N 1
ATOM 529 C CA . GLY A 1 68 ? 2.810 -2.024 -16.725 1.00 76.50 68 GLY A CA 1
ATOM 530 C C . GLY A 1 68 ? 3.395 -3.016 -17.727 1.00 76.50 68 GLY A C 1
ATOM 531 O O . GLY A 1 68 ? 3.975 -4.035 -17.348 1.00 76.50 68 GLY A O 1
ATOM 532 N N . LEU A 1 69 ? 3.287 -2.707 -19.018 1.00 67.69 69 LEU A N 1
ATOM 533 C CA . LEU A 1 69 ? 4.092 -3.383 -20.032 1.00 67.69 69 LEU A CA 1
ATOM 534 C C . LEU A 1 69 ? 5.532 -2.865 -19.917 1.00 67.69 69 LEU A C 1
ATOM 536 O O . LEU A 1 69 ? 5.780 -1.679 -20.123 1.00 67.69 69 LEU A O 1
ATOM 540 N N . LEU A 1 70 ? 6.471 -3.753 -19.586 1.00 58.66 70 LEU A N 1
ATOM 541 C CA . LEU A 1 70 ? 7.898 -3.521 -19.812 1.00 58.66 70 LEU A CA 1
ATOM 542 C C . LEU A 1 70 ? 8.110 -3.475 -21.332 1.00 58.66 70 LEU A C 1
ATOM 544 O O . LEU A 1 70 ? 8.008 -4.513 -21.986 1.00 58.66 70 LEU A O 1
ATOM 548 N N . LEU A 1 71 ? 8.331 -2.280 -21.884 1.00 56.44 71 LEU A N 1
ATOM 549 C CA . LEU A 1 71 ? 8.820 -2.097 -23.255 1.00 56.44 71 LEU A CA 1
ATOM 550 C C . LEU A 1 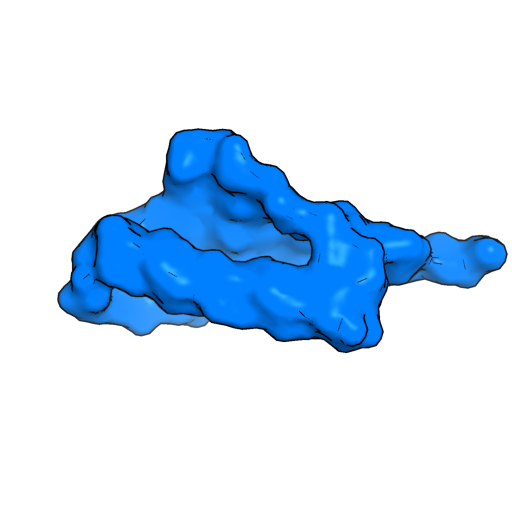71 ? 10.348 -2.047 -23.261 1.00 56.44 71 LEU A C 1
ATOM 552 O O . LEU A 1 71 ? 10.910 -1.374 -22.366 1.00 56.44 71 LEU A O 1
#